Protein AF-A0A0R2VV98-F1 (afdb_monomer)

Radius of gyration: 37.63 Å; Cα contacts (8 Å, |Δi|>4): 48; chains: 1; bounding box: 67×42×109 Å

Secondary structure (D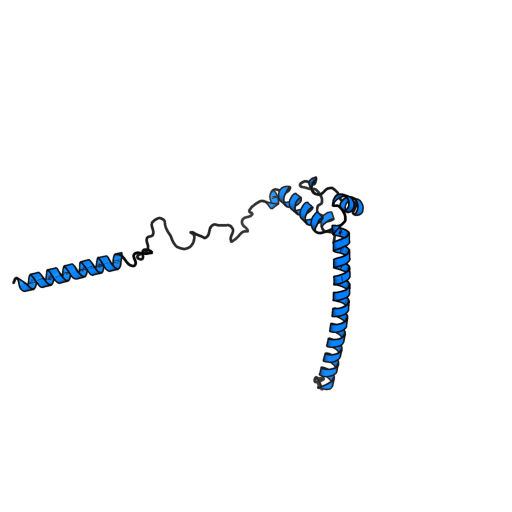SSP, 8-state):
-------HHHHHHHHHHHHHHHHHHHHHHHHHHHHHHHHHHHHHHS-HHHHHHHTTPPPTTS--TTS--GGGGSTTS-HHHHHHHHHHHHHH-GGGGS--S--TT-S-TTSTTT--TT---S-BTTTBSHHHHHHHHHHHHHHHHHHHHHS--

Mean predicted aligned error: 14.61 Å

Foldseek 3Di:
DDDPDCDPVNVVVVVVVVVVVVVVVVVVVVVVVVVVVVVVVVVVVDDPVVLCVVLVHDQLQPDAPPDDLVSCVDPSHDPVSNVSNVVNVCVRDVVNVDPPVPCPPPDDPPPVDDDDPPDDDCQDVPPGNVVVVVVVVVVVVVVVVVVVVVVVD

Solvent-accessible surface area (backbone atoms only — not comparable to full-atom values): 9538 Å² total; per-residue (Å²): 134,84,76,87,69,87,44,75,66,56,52,52,53,52,50,53,55,50,51,54,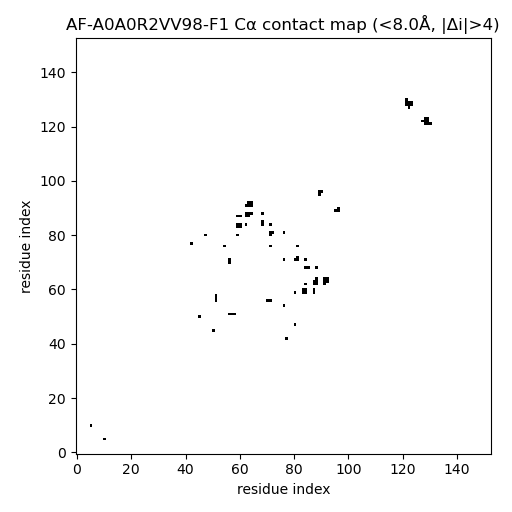50,50,53,50,52,49,53,53,50,50,53,51,51,55,52,49,53,52,50,52,50,60,58,67,74,50,54,73,67,57,51,29,61,77,66,73,47,78,65,47,85,76,59,51,69,87,58,84,66,67,75,46,69,42,89,88,48,56,66,72,60,32,54,48,32,50,55,34,50,60,70,47,31,68,77,77,68,56,86,83,77,80,59,92,77,74,68,82,66,90,62,73,81,80,68,59,94,82,73,75,72,69,61,41,92,99,67,45,53,49,65,60,54,52,52,51,52,53,54,49,52,53,50,53,53,54,54,56,56,67,76,75,112

Sequence (153 aa):
MAQAQDTFWSRRRKAVASEELAAKLAIEAEAQAVEKVAQEKAISEKTDEELLAELELPNPDTLKMGDDFSVFMQKAVPDRLRRRALRTLWRSNPVLANLDGLVDHGEDYTDAAVTFEGMKSAYVVGKGMLKHVEALISQAEEKAAATTQDEVA

Structure (mmCIF, N/CA/C/O backbone):
data_AF-A0A0R2VV98-F1
#
_entry.id   AF-A0A0R2VV98-F1
#
loop_
_atom_site.group_PDB
_atom_site.id
_atom_site.type_symbol
_atom_site.label_atom_id
_atom_site.label_alt_id
_atom_site.label_comp_id
_atom_site.label_asym_id
_atom_site.label_entity_id
_atom_site.label_seq_id
_atom_site.pdbx_PDB_ins_code
_atom_site.Cartn_x
_atom_site.Cartn_y
_atom_site.Cartn_z
_atom_site.occupancy
_atom_site.B_iso_or_equiv
_atom_site.auth_seq_id
_atom_site.auth_comp_id
_atom_site.auth_asym_id
_atom_site.auth_atom_id
_atom_site.pdbx_PDB_model_num
ATOM 1 N N . MET A 1 1 ? -46.835 -5.537 -31.792 1.00 39.16 1 MET A N 1
ATOM 2 C CA . MET A 1 1 ? -45.394 -5.865 -31.764 1.00 39.16 1 MET A CA 1
ATOM 3 C C . MET A 1 1 ? -45.157 -6.778 -30.573 1.00 39.16 1 MET A C 1
ATOM 5 O O . MET A 1 1 ? -45.188 -6.304 -29.446 1.00 39.16 1 MET A O 1
ATOM 9 N N . ALA A 1 2 ? -45.096 -8.092 -30.802 1.00 46.47 2 ALA A N 1
ATOM 10 C CA . ALA A 1 2 ? -44.985 -9.073 -29.725 1.00 46.47 2 ALA A CA 1
ATOM 11 C C . ALA A 1 2 ? -43.564 -9.036 -29.150 1.00 46.47 2 ALA A C 1
ATOM 13 O O . ALA A 1 2 ? -42.592 -9.248 -29.873 1.00 46.47 2 ALA A O 1
ATOM 14 N N . GLN A 1 3 ? -43.461 -8.705 -27.866 1.00 53.09 3 GLN A N 1
ATOM 15 C CA . GLN A 1 3 ? -42.213 -8.691 -27.112 1.00 53.09 3 GLN A CA 1
ATOM 16 C C . GLN A 1 3 ? -41.575 -10.084 -27.183 1.00 53.09 3 GLN A C 1
ATOM 18 O O . GLN A 1 3 ? -42.245 -11.083 -26.922 1.00 53.09 3 GLN A O 1
ATOM 23 N N . ALA A 1 4 ? -40.302 -10.157 -27.574 1.00 56.16 4 ALA A N 1
ATOM 24 C CA . ALA A 1 4 ? -39.552 -11.404 -27.661 1.00 56.16 4 ALA A CA 1
ATOM 25 C C . ALA A 1 4 ? -39.389 -12.006 -26.255 1.00 56.16 4 ALA A C 1
ATOM 27 O O . ALA A 1 4 ? -38.481 -11.644 -25.511 1.00 56.16 4 ALA A O 1
ATOM 28 N N . GLN A 1 5 ? -40.311 -12.884 -25.865 1.00 61.38 5 GLN A N 1
ATOM 29 C CA . GLN A 1 5 ? -40.270 -13.566 -24.577 1.00 61.38 5 GLN A CA 1
ATOM 30 C C . GLN A 1 5 ? -39.096 -14.555 -24.554 1.00 61.38 5 GLN A C 1
ATOM 32 O O . GLN A 1 5 ? -38.916 -15.343 -25.485 1.00 61.38 5 GLN A O 1
ATOM 37 N N . ASP A 1 6 ? -38.299 -14.522 -23.484 1.00 72.50 6 ASP A N 1
ATOM 38 C CA . ASP A 1 6 ? -37.234 -15.489 -23.222 1.00 72.50 6 ASP A CA 1
ATOM 39 C C . ASP A 1 6 ? -37.802 -16.919 -23.241 1.00 72.50 6 ASP A C 1
ATOM 41 O O . ASP A 1 6 ? -38.485 -17.366 -22.316 1.00 72.50 6 ASP A O 1
ATOM 45 N N . THR A 1 7 ? -37.507 -17.671 -24.298 1.00 90.56 7 THR A N 1
ATOM 46 C CA . THR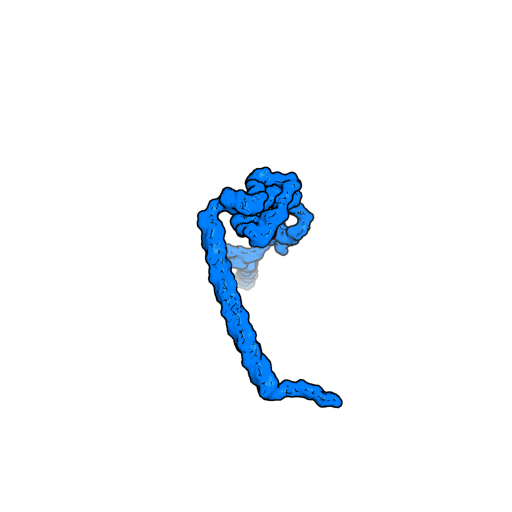 A 1 7 ? -37.862 -19.091 -24.392 1.00 90.56 7 THR A CA 1
ATOM 47 C C . THR A 1 7 ? -36.860 -19.955 -23.619 1.00 90.56 7 THR A C 1
ATOM 49 O O . THR A 1 7 ? -35.723 -19.549 -23.369 1.00 90.56 7 THR A O 1
ATOM 52 N N . PHE A 1 8 ? -37.253 -21.179 -23.251 1.00 87.38 8 PHE A N 1
ATOM 53 C CA . PHE A 1 8 ? -36.366 -22.152 -22.591 1.00 87.38 8 PHE A CA 1
ATOM 54 C C . PHE A 1 8 ? -35.050 -22.364 -23.361 1.00 87.38 8 PHE A C 1
ATOM 56 O O . PHE A 1 8 ? -33.970 -22.346 -22.773 1.00 87.38 8 PHE A O 1
ATOM 63 N N . TRP A 1 9 ? -35.132 -22.474 -24.690 1.00 89.38 9 TRP A N 1
ATOM 64 C CA . TRP A 1 9 ? -33.969 -22.646 -25.562 1.00 89.38 9 TRP A CA 1
ATOM 65 C C . TRP A 1 9 ? -33.092 -21.390 -25.666 1.00 89.38 9 TRP A C 1
ATOM 67 O O . TRP A 1 9 ? -31.870 -21.518 -25.718 1.00 89.38 9 TRP A O 1
ATOM 77 N N . SER A 1 10 ? -33.685 -20.188 -25.630 1.00 90.56 10 SER A N 1
ATOM 78 C CA . SER A 1 10 ? -32.937 -18.924 -25.537 1.00 90.56 10 SER A CA 1
ATOM 79 C C . SER A 1 10 ? -32.124 -18.859 -24.238 1.00 90.56 10 SER A C 1
ATOM 81 O O . SER A 1 10 ? -30.921 -18.599 -24.276 1.00 90.56 10 SER A O 1
ATOM 83 N N . ARG A 1 11 ? -32.739 -19.203 -23.094 1.00 90.50 11 ARG A N 1
ATOM 84 C CA . ARG A 1 11 ? -32.052 -19.261 -21.791 1.00 90.50 11 ARG A CA 1
ATOM 85 C C . ARG A 1 11 ? -30.929 -20.294 -21.768 1.00 90.50 11 ARG A C 1
ATOM 87 O O . ARG A 1 11 ? -29.838 -19.977 -21.310 1.00 90.50 11 ARG A O 1
ATOM 94 N N . ARG A 1 12 ? -31.162 -21.499 -22.302 1.00 90.69 12 ARG A N 1
ATOM 95 C CA . ARG A 1 12 ? -30.135 -22.552 -22.349 1.00 90.69 12 ARG A CA 1
ATOM 96 C C . ARG A 1 12 ? -28.946 -22.155 -23.225 1.00 90.69 12 ARG A C 1
ATOM 98 O O . ARG A 1 12 ? -27.812 -22.364 -22.817 1.00 90.69 12 ARG A O 1
ATOM 105 N N . ARG A 1 13 ? -29.181 -21.543 -24.392 1.00 92.81 13 ARG A N 1
ATOM 106 C CA . ARG A 1 13 ? -28.095 -21.058 -25.262 1.00 92.81 13 ARG A CA 1
ATOM 107 C C . ARG A 1 13 ? -27.298 -19.927 -24.602 1.00 92.81 13 ARG A C 1
ATOM 109 O O . ARG A 1 13 ? -26.076 -19.939 -24.683 1.00 92.81 13 ARG A O 1
ATOM 116 N N . LYS A 1 14 ? -27.975 -18.994 -23.917 1.00 92.88 14 LYS A N 1
ATOM 117 C CA . LYS A 1 14 ? -27.321 -17.949 -23.109 1.00 92.88 14 LYS A CA 1
ATOM 118 C C . LYS A 1 14 ? -26.474 -18.551 -21.979 1.00 92.88 14 LYS A C 1
ATOM 120 O O . LYS A 1 14 ? -25.348 -18.110 -21.793 1.00 92.88 14 LYS A O 1
ATOM 125 N N . ALA A 1 15 ? -26.983 -19.569 -21.280 1.00 91.75 15 ALA A N 1
ATOM 126 C CA . ALA A 1 15 ? -26.258 -20.253 -20.208 1.00 91.75 15 ALA A CA 1
ATOM 127 C C . ALA A 1 15 ? -24.979 -20.940 -20.721 1.00 91.75 15 ALA A C 1
ATOM 129 O O . ALA A 1 15 ? -23.904 -20.686 -20.190 1.00 91.75 15 ALA A O 1
ATOM 130 N N . VAL A 1 16 ? -25.063 -21.702 -21.817 1.00 93.88 16 VAL A N 1
ATOM 131 C CA . VAL A 1 16 ? -23.881 -22.340 -22.431 1.00 93.88 16 VAL A CA 1
ATOM 132 C C . VAL A 1 16 ? -22.853 -21.296 -22.882 1.00 93.88 16 VAL A C 1
ATOM 134 O O . VAL A 1 16 ? -21.675 -21.425 -22.575 1.00 93.88 16 VAL A O 1
ATOM 137 N N . ALA A 1 17 ? -23.290 -20.209 -23.529 1.00 94.31 17 ALA A N 1
ATOM 138 C CA . ALA A 1 17 ? -22.383 -19.126 -23.916 1.00 94.31 17 ALA A CA 1
ATOM 139 C C . ALA A 1 17 ? -21.711 -18.463 -22.698 1.00 94.31 17 ALA A C 1
ATOM 141 O O . ALA A 1 17 ? -20.535 -18.112 -22.762 1.00 94.31 17 ALA A O 1
ATOM 142 N N . SER A 1 18 ? -22.428 -18.308 -21.579 1.00 92.94 18 SER A N 1
ATOM 143 C CA . SER A 1 18 ? -21.844 -17.775 -20.343 1.00 92.94 18 SER A 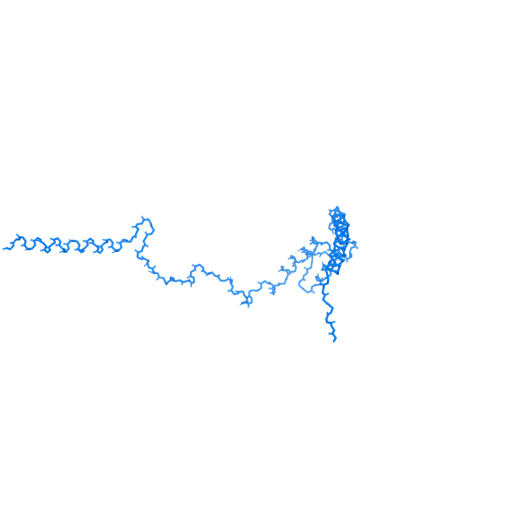CA 1
ATOM 144 C C . SER A 1 18 ? -20.829 -18.725 -19.704 1.00 92.94 18 SER A C 1
ATOM 146 O O . SER A 1 18 ? -19.803 -18.256 -19.222 1.00 92.94 18 SER A O 1
ATOM 148 N N . GLU A 1 19 ? -21.066 -20.039 -19.752 1.00 91.94 19 GLU A N 1
ATOM 149 C CA . GLU A 1 19 ? -20.126 -21.055 -19.263 1.00 91.94 19 GLU A CA 1
ATOM 150 C C . GLU A 1 19 ? -18.848 -21.085 -20.111 1.00 91.94 19 GLU A C 1
ATOM 152 O O . GLU A 1 19 ? -17.747 -21.098 -19.566 1.00 91.94 19 GLU A O 1
ATOM 157 N N . GLU A 1 20 ? -18.968 -21.013 -21.439 1.00 94.00 20 GLU A N 1
ATOM 158 C CA . GLU A 1 20 ? -17.813 -20.948 -22.343 1.00 94.00 20 GLU A CA 1
ATOM 159 C C . GLU A 1 20 ? -16.983 -19.672 -22.146 1.00 94.00 20 GLU A C 1
ATOM 161 O O . GLU A 1 20 ? -15.753 -19.719 -22.182 1.00 94.00 20 GLU A O 1
ATOM 166 N N . LEU A 1 21 ? -17.635 -18.523 -21.929 1.00 94.50 21 LEU A N 1
ATOM 167 C CA . LEU A 1 21 ? -16.945 -17.273 -21.605 1.00 94.50 21 LEU A CA 1
ATOM 168 C C . LEU A 1 21 ? -16.259 -17.353 -20.239 1.00 94.50 21 LEU A C 1
ATOM 170 O O . LEU A 1 21 ? -15.104 -16.954 -20.125 1.00 94.50 21 LEU A O 1
ATOM 174 N N . ALA A 1 22 ? -16.928 -17.906 -19.225 1.00 93.62 22 ALA A N 1
ATOM 175 C CA . ALA A 1 22 ? -16.340 -18.104 -17.904 1.0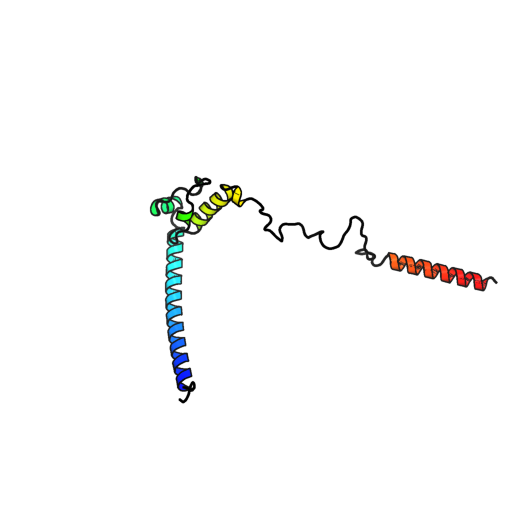0 93.62 22 ALA A CA 1
ATOM 176 C C . ALA A 1 22 ? -15.120 -19.037 -17.960 1.00 93.62 22 ALA A C 1
ATOM 178 O O . ALA A 1 22 ? -14.098 -18.732 -17.350 1.00 93.62 22 ALA A O 1
ATOM 179 N N . ALA A 1 23 ? -15.186 -20.120 -18.741 1.00 94.38 23 ALA A N 1
ATOM 180 C CA . ALA A 1 23 ? -14.063 -21.032 -18.944 1.00 94.38 23 ALA A CA 1
ATOM 181 C C . ALA A 1 23 ? -12.870 -20.338 -19.624 1.00 94.38 23 ALA A C 1
ATOM 183 O O . ALA A 1 23 ? -11.734 -20.508 -19.191 1.00 94.38 23 ALA A O 1
ATOM 184 N N . LYS A 1 24 ? -13.114 -19.508 -20.649 1.00 94.31 24 LYS A N 1
ATOM 185 C CA . LYS A 1 24 ? -12.054 -18.722 -21.307 1.00 94.31 24 LYS A CA 1
ATOM 186 C C . LYS A 1 24 ? -11.410 -17.717 -20.355 1.00 94.31 24 LYS A C 1
ATOM 188 O O . LYS A 1 24 ? -10.189 -17.676 -20.260 1.00 94.31 24 LYS A O 1
ATOM 193 N N . LEU A 1 25 ? -12.223 -16.965 -19.612 1.00 95.12 25 LEU A N 1
ATOM 194 C CA . LEU A 1 25 ? -11.733 -15.996 -18.630 1.00 95.12 25 LEU A CA 1
ATOM 195 C C . LEU A 1 25 ? -10.943 -16.669 -17.503 1.00 95.12 25 LEU A C 1
ATOM 197 O O . LEU A 1 25 ? -9.954 -16.107 -17.046 1.00 95.12 25 LEU A O 1
ATOM 201 N N . ALA A 1 26 ? -11.345 -17.868 -17.071 1.00 94.12 26 ALA A N 1
ATOM 202 C CA . ALA A 1 26 ? -10.603 -18.637 -16.076 1.00 94.12 26 ALA A CA 1
ATOM 203 C C . ALA A 1 26 ? -9.211 -19.033 -16.593 1.00 94.12 26 ALA A C 1
ATOM 205 O O . ALA A 1 26 ? -8.223 -18.795 -15.906 1.00 94.12 26 ALA A O 1
ATOM 206 N N . ILE A 1 27 ? -9.117 -19.538 -17.828 1.00 94.56 27 ILE A N 1
ATOM 207 C CA . ILE A 1 27 ? -7.833 -19.890 -18.458 1.00 94.56 27 ILE A CA 1
ATOM 208 C C . ILE A 1 27 ? -6.940 -18.650 -18.618 1.00 94.56 27 ILE A C 1
ATOM 210 O O . ILE A 1 27 ? -5.749 -18.696 -18.315 1.00 94.56 27 ILE A O 1
ATOM 214 N N . GLU A 1 28 ? -7.503 -17.525 -19.064 1.00 93.56 28 GLU A N 1
ATOM 215 C CA . GLU A 1 28 ? -6.768 -16.261 -19.183 1.00 93.56 28 GLU A CA 1
ATOM 216 C C . GLU A 1 28 ? -6.285 -15.749 -17.819 1.00 93.56 28 GLU A C 1
ATOM 218 O O . GLU A 1 28 ? -5.145 -15.299 -17.697 1.00 93.56 28 GLU A O 1
ATOM 223 N N . ALA A 1 29 ? -7.116 -15.846 -16.779 1.00 93.31 29 ALA A N 1
ATOM 224 C CA . ALA A 1 29 ? -6.753 -15.447 -15.424 1.00 93.31 29 ALA A CA 1
ATOM 225 C C . ALA A 1 29 ? -5.644 -16.334 -14.838 1.00 93.31 29 ALA A C 1
ATOM 227 O O . ALA A 1 29 ? -4.721 -15.814 -14.210 1.00 93.31 29 ALA A O 1
ATOM 228 N N . GLU A 1 30 ? -5.696 -17.647 -15.071 1.00 92.75 30 GLU A N 1
ATOM 229 C CA . GLU A 1 30 ? -4.643 -18.585 -14.673 1.00 92.75 30 GLU A CA 1
ATOM 230 C C . GLU A 1 30 ? -3.323 -18.277 -15.389 1.00 92.75 30 GLU A C 1
ATOM 232 O O . GLU A 1 30 ? -2.283 -18.174 -14.737 1.00 92.75 30 GLU A O 1
ATOM 237 N N . ALA A 1 31 ? -3.359 -18.041 -16.704 1.00 92.06 31 ALA A N 1
ATOM 238 C CA . ALA A 1 31 ? -2.175 -17.657 -17.471 1.00 92.06 31 ALA A CA 1
ATOM 239 C C . ALA A 1 31 ? -1.560 -16.345 -16.950 1.00 92.06 31 ALA A C 1
ATOM 241 O O . ALA A 1 31 ? -0.354 -16.278 -16.703 1.00 92.06 31 ALA A O 1
ATOM 242 N N . GLN A 1 32 ? -2.391 -15.329 -16.691 1.00 90.62 32 GLN A N 1
ATOM 243 C CA . GLN A 1 32 ? -1.943 -14.063 -16.104 1.00 90.62 32 GLN A CA 1
ATOM 244 C C . GLN A 1 32 ? -1.381 -14.239 -14.688 1.00 90.62 32 GLN A C 1
ATOM 246 O O . GLN A 1 32 ? -0.435 -13.548 -14.318 1.00 90.62 32 GLN A O 1
ATOM 251 N N . ALA A 1 33 ? -1.948 -15.132 -13.874 1.00 90.69 33 ALA A N 1
ATOM 252 C CA . ALA A 1 33 ? -1.447 -15.399 -12.529 1.00 90.69 33 ALA A CA 1
ATOM 253 C C . ALA A 1 33 ? -0.055 -16.047 -12.568 1.00 90.69 33 ALA A C 1
ATOM 255 O O . ALA A 1 33 ? 0.836 -15.621 -11.835 1.00 90.69 33 ALA A O 1
ATOM 256 N N . VAL A 1 34 ? 0.157 -17.025 -13.455 1.00 92.19 34 VAL A N 1
ATOM 257 C CA . VAL A 1 34 ? 1.468 -17.664 -13.649 1.00 92.19 34 VAL A CA 1
ATOM 258 C C . VAL A 1 34 ? 2.508 -16.647 -14.120 1.00 92.19 34 VAL A C 1
ATOM 260 O O . VAL A 1 34 ? 3.617 -16.612 -13.584 1.00 92.19 34 VAL A O 1
ATOM 263 N N . GLU A 1 35 ? 2.145 -15.785 -15.072 1.00 87.94 35 GLU A N 1
ATOM 264 C CA . GLU A 1 35 ? 3.033 -14.733 -15.568 1.00 87.94 35 GLU A CA 1
ATOM 265 C C . GLU A 1 35 ? 3.405 -13.731 -14.466 1.00 87.94 35 GLU A C 1
ATOM 267 O O . GLU A 1 35 ? 4.585 -13.429 -14.284 1.00 87.94 35 GLU A O 1
ATOM 272 N N . LYS A 1 36 ? 2.431 -13.282 -13.664 1.00 85.25 36 LYS A N 1
ATOM 273 C CA . LYS A 1 36 ? 2.677 -12.386 -12.522 1.00 85.25 36 LYS A CA 1
ATOM 274 C C . LYS A 1 36 ? 3.626 -13.004 -11.502 1.00 85.25 36 LYS A C 1
ATOM 276 O O . LYS A 1 36 ? 4.575 -12.347 -11.092 1.00 85.25 36 LYS A O 1
ATOM 281 N N . VAL A 1 37 ? 3.430 -14.274 -11.145 1.00 86.75 37 VAL A N 1
ATOM 282 C CA . VAL A 1 37 ? 4.321 -14.977 -10.206 1.00 86.75 37 VAL A CA 1
ATOM 283 C C . VAL A 1 37 ? 5.744 -15.083 -10.763 1.00 86.75 37 VAL A C 1
ATOM 285 O O . VAL A 1 37 ? 6.710 -14.933 -10.016 1.00 86.75 37 VAL A O 1
ATOM 288 N N . ALA A 1 38 ? 5.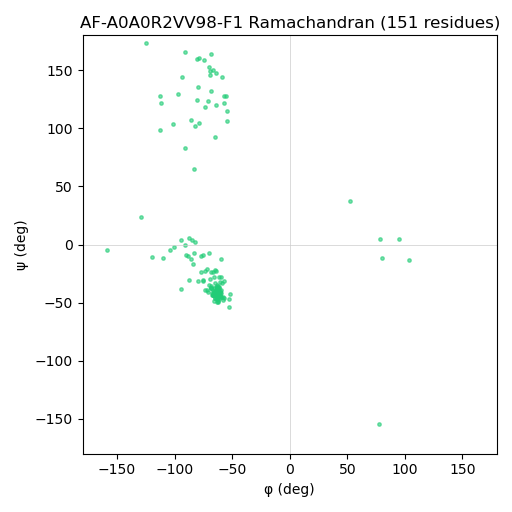904 -15.330 -12.066 1.00 85.69 38 ALA A N 1
ATOM 289 C CA . ALA A 1 38 ? 7.222 -15.364 -12.698 1.00 85.69 38 ALA A CA 1
ATOM 290 C C . ALA A 1 38 ? 7.900 -13.981 -12.689 1.00 85.69 38 ALA A C 1
ATOM 292 O O . ALA A 1 38 ? 9.079 -13.879 -12.347 1.00 85.69 38 ALA A O 1
ATOM 293 N N . GLN A 1 39 ? 7.148 -12.921 -12.998 1.00 83.06 39 GLN A N 1
ATOM 294 C CA . GLN A 1 39 ? 7.634 -11.540 -12.944 1.00 83.06 39 GLN A CA 1
ATOM 295 C C . GLN A 1 39 ? 8.031 -11.134 -11.518 1.00 83.06 39 GLN A C 1
ATOM 297 O O . GLN A 1 39 ? 9.114 -10.590 -11.317 1.00 83.06 39 GLN A O 1
ATOM 302 N N . GLU A 1 40 ? 7.210 -11.447 -10.514 1.00 83.00 40 GLU A N 1
ATOM 303 C CA . GLU A 1 40 ? 7.506 -11.166 -9.104 1.00 83.00 40 GLU A CA 1
ATOM 304 C C . GLU A 1 40 ? 8.779 -11.872 -8.628 1.00 83.00 40 GLU A C 1
ATOM 306 O O . GLU A 1 40 ? 9.593 -11.261 -7.935 1.00 83.00 40 GLU A O 1
ATOM 311 N N . LYS A 1 41 ? 8.996 -13.129 -9.039 1.00 84.06 41 LYS A N 1
ATOM 312 C CA . LYS A 1 41 ? 10.237 -13.862 -8.743 1.00 84.06 41 LYS A CA 1
ATOM 313 C C . LYS A 1 41 ? 11.456 -13.197 -9.376 1.00 84.06 41 LYS A C 1
ATOM 315 O O . LYS A 1 41 ? 12.414 -12.914 -8.664 1.00 84.06 41 LYS A O 1
ATOM 320 N N . ALA A 1 42 ? 11.393 -12.873 -10.668 1.00 82.94 42 ALA A N 1
ATOM 321 C CA . ALA A 1 42 ? 12.488 -12.196 -11.364 1.00 82.94 42 ALA A CA 1
ATOM 322 C C . ALA A 1 42 ? 12.815 -10.829 -10.736 1.00 82.94 42 ALA A C 1
ATOM 324 O O . ALA A 1 42 ? 13.978 -10.460 -10.590 1.00 82.94 42 ALA A O 1
ATOM 325 N N . ILE A 1 43 ? 11.789 -10.084 -10.314 1.00 84.44 43 ILE A N 1
ATOM 326 C CA . ILE A 1 43 ? 11.957 -8.810 -9.608 1.00 84.44 43 ILE A CA 1
ATOM 327 C C . ILE A 1 43 ? 12.554 -9.026 -8.216 1.00 84.44 43 ILE A C 1
ATOM 329 O O . ILE A 1 43 ? 13.348 -8.196 -7.786 1.00 84.44 43 ILE A O 1
ATOM 333 N N . SER A 1 44 ? 12.180 -10.092 -7.504 1.00 81.88 44 SER A N 1
ATOM 334 C CA . SER A 1 44 ? 12.690 -10.399 -6.162 1.00 81.88 44 SER A CA 1
ATOM 335 C C . SER A 1 44 ? 14.162 -10.808 -6.152 1.00 81.88 44 SER A C 1
ATOM 337 O O . SER A 1 44 ? 14.827 -10.590 -5.142 1.00 81.88 44 SER A O 1
ATOM 339 N N . GLU A 1 45 ? 14.658 -11.422 -7.225 1.00 87.69 45 GLU A N 1
ATOM 340 C CA . GLU A 1 45 ? 16.060 -11.845 -7.340 1.00 87.69 45 GLU A CA 1
ATOM 341 C C . GLU A 1 45 ? 17.004 -10.666 -7.600 1.00 87.69 45 GLU A C 1
ATOM 343 O O . GLU A 1 45 ? 18.141 -10.675 -7.131 1.00 87.69 45 GLU A O 1
ATOM 348 N N . LYS A 1 46 ? 16.525 -9.631 -8.300 1.00 88.69 46 LYS A N 1
ATOM 349 C CA . LYS A 1 46 ? 17.295 -8.409 -8.553 1.00 88.69 46 LYS A CA 1
ATOM 350 C C . LYS A 1 46 ? 17.502 -7.607 -7.271 1.00 88.69 46 LYS A C 1
ATOM 352 O O . LYS A 1 46 ? 16.651 -7.575 -6.375 1.00 88.69 46 LYS A O 1
ATOM 357 N N . THR A 1 47 ? 18.611 -6.890 -7.189 1.00 91.19 47 THR A N 1
ATOM 358 C CA . THR A 1 47 ? 18.839 -5.917 -6.116 1.00 91.19 47 THR A CA 1
ATOM 359 C C . THR A 1 47 ? 18.088 -4.610 -6.386 1.00 91.19 47 THR A C 1
ATOM 361 O O . THR A 1 47 ? 17.684 -4.317 -7.513 1.00 91.19 47 THR A O 1
ATOM 364 N N . ASP A 1 48 ? 17.872 -3.807 -5.342 1.00 87.81 48 ASP A N 1
ATOM 365 C CA . ASP A 1 48 ? 17.225 -2.496 -5.490 1.00 87.81 48 ASP A CA 1
ATOM 366 C C . ASP A 1 48 ? 18.042 -1.562 -6.403 1.00 87.81 48 ASP A C 1
ATOM 368 O O . ASP A 1 48 ? 17.462 -0.805 -7.173 1.00 87.81 48 ASP A O 1
ATOM 372 N N . GLU A 1 49 ? 19.374 -1.622 -6.335 1.00 90.00 49 GLU A N 1
ATOM 373 C CA . GLU A 1 49 ? 20.278 -0.766 -7.118 1.00 90.00 49 GLU A CA 1
ATOM 374 C C . GLU A 1 49 ? 20.220 -1.086 -8.615 1.00 90.00 49 GLU A C 1
ATOM 376 O O . GLU A 1 49 ? 20.138 -0.176 -9.439 1.00 90.00 49 GLU A O 1
ATOM 381 N N . GLU A 1 50 ? 20.183 -2.372 -8.967 1.00 89.75 50 GLU A N 1
ATOM 382 C CA . GLU A 1 50 ? 20.028 -2.824 -10.354 1.00 89.75 50 GLU A CA 1
ATOM 383 C C . GLU A 1 50 ? 18.687 -2.383 -10.941 1.00 89.75 50 GLU A C 1
ATOM 385 O O . GLU A 1 50 ? 18.641 -1.897 -12.067 1.00 89.75 50 GLU A O 1
ATOM 390 N N . LEU A 1 51 ? 17.601 -2.496 -10.169 1.00 90.06 51 LEU A N 1
ATOM 391 C CA . LEU A 1 51 ? 16.275 -2.052 -10.603 1.00 90.06 51 LEU A CA 1
ATOM 392 C C . LEU A 1 51 ? 16.194 -0.536 -10.781 1.00 90.06 51 LEU A C 1
ATOM 394 O O . LEU A 1 51 ? 15.514 -0.064 -11.689 1.00 90.06 51 LEU A O 1
ATOM 398 N N . LEU A 1 52 ? 16.862 0.231 -9.918 1.00 91.56 52 LEU A N 1
ATOM 399 C CA . LEU A 1 52 ? 16.934 1.682 -10.064 1.00 91.56 52 LEU A CA 1
ATOM 400 C C . LEU A 1 52 ? 17.718 2.068 -11.324 1.00 91.56 52 LEU A C 1
ATOM 402 O O . LEU A 1 52 ? 17.278 2.956 -12.046 1.00 91.56 52 LEU A O 1
ATOM 406 N N . ALA A 1 53 ? 18.822 1.378 -11.622 1.00 91.94 53 ALA A N 1
ATOM 407 C CA . ALA A 1 53 ? 19.599 1.614 -12.836 1.00 91.94 53 ALA A CA 1
ATOM 408 C C . ALA A 1 53 ? 18.841 1.205 -14.114 1.00 91.94 53 ALA A C 1
ATOM 410 O O . ALA A 1 53 ? 18.832 1.962 -15.079 1.00 91.94 53 ALA A O 1
ATOM 411 N N . GLU A 1 54 ? 18.174 0.046 -14.115 1.00 90.31 54 GLU A N 1
ATOM 412 C CA . GLU A 1 54 ? 17.386 -0.462 -15.252 1.00 90.31 54 GLU A CA 1
ATOM 413 C C . GLU A 1 54 ? 16.203 0.451 -15.601 1.00 90.31 54 GLU A C 1
ATOM 415 O O . GLU A 1 54 ? 15.853 0.593 -16.770 1.00 90.31 54 GLU A O 1
ATOM 420 N N . LEU A 1 55 ? 15.598 1.076 -14.589 1.00 90.00 55 LEU A N 1
ATOM 421 C CA . LEU A 1 55 ? 14.467 1.991 -14.746 1.00 90.00 55 LEU A CA 1
ATOM 422 C C . LEU A 1 55 ? 14.891 3.469 -14.828 1.00 90.00 55 LEU A C 1
ATOM 424 O O . LEU A 1 55 ? 14.019 4.335 -14.866 1.00 90.00 55 LEU A O 1
ATOM 428 N N . GLU A 1 56 ? 16.198 3.756 -14.826 1.00 92.50 56 GLU A N 1
ATOM 429 C CA . GLU A 1 56 ? 16.775 5.111 -14.836 1.00 92.50 56 GLU A CA 1
ATOM 430 C C . GLU A 1 56 ? 16.207 6.024 -13.726 1.00 92.50 56 GLU A C 1
ATOM 432 O O . GLU A 1 56 ? 15.983 7.223 -13.907 1.00 92.50 56 GLU A O 1
ATOM 437 N N . LEU A 1 57 ? 15.956 5.446 -12.547 1.00 92.69 57 LEU A N 1
ATOM 438 C CA . LEU A 1 57 ? 15.345 6.131 -11.412 1.00 92.69 57 LEU A CA 1
ATOM 439 C C . LEU A 1 57 ? 16.394 6.707 -10.448 1.00 92.69 57 LEU A C 1
ATOM 441 O O . LEU A 1 57 ? 17.411 6.064 -10.171 1.00 92.69 57 LEU A O 1
ATOM 445 N N . PRO A 1 58 ? 16.129 7.883 -9.848 1.00 92.62 58 PRO A N 1
ATOM 446 C CA . PRO A 1 58 ? 16.960 8.412 -8.774 1.00 92.62 58 PRO A CA 1
ATOM 447 C C . PRO A 1 58 ? 16.841 7.559 -7.502 1.00 92.62 58 PRO A C 1
ATOM 449 O O . PRO A 1 58 ? 15.904 6.780 -7.326 1.00 92.62 58 PRO A O 1
ATOM 452 N N . ASN A 1 59 ? 17.773 7.724 -6.561 1.00 93.25 59 ASN A N 1
ATOM 453 C CA . ASN A 1 59 ? 17.693 7.022 -5.281 1.00 93.25 59 ASN A CA 1
ATOM 454 C C . ASN A 1 59 ? 16.542 7.597 -4.417 1.00 93.25 59 ASN A C 1
ATOM 456 O O . ASN A 1 59 ? 16.554 8.795 -4.116 1.00 93.25 59 ASN A O 1
ATOM 460 N N . PRO A 1 60 ? 15.571 6.772 -3.966 1.00 93.31 60 PRO A N 1
ATOM 461 C CA . PRO A 1 60 ? 14.406 7.240 -3.212 1.00 93.31 60 PRO A CA 1
ATOM 462 C C . PRO A 1 60 ? 14.735 7.832 -1.834 1.00 93.31 60 PRO A C 1
ATOM 464 O O . PRO A 1 60 ? 13.934 8.597 -1.300 1.00 93.31 60 PRO A O 1
ATOM 467 N N . ASP A 1 61 ? 15.883 7.495 -1.238 1.00 90.31 61 ASP A N 1
ATOM 468 C CA . ASP A 1 61 ? 16.251 7.976 0.103 1.00 90.31 61 ASP A CA 1
ATOM 469 C C . ASP A 1 61 ? 16.898 9.370 0.077 1.00 90.31 61 ASP A C 1
ATOM 471 O O . ASP A 1 61 ? 16.975 10.039 1.105 1.00 90.31 61 ASP A O 1
ATOM 475 N N . THR A 1 62 ? 17.366 9.820 -1.090 1.00 92.69 62 THR A N 1
ATOM 476 C CA . THR A 1 62 ? 17.998 11.140 -1.251 1.00 92.69 62 THR A CA 1
ATOM 477 C C . THR A 1 62 ? 17.012 12.249 -1.610 1.00 92.69 62 THR A C 1
ATOM 479 O O . THR A 1 62 ? 17.393 13.421 -1.595 1.00 92.69 62 THR A O 1
ATOM 482 N N . LEU A 1 63 ? 15.766 11.884 -1.923 1.00 92.69 63 LEU A N 1
ATOM 483 C CA . LEU A 1 63 ? 14.723 12.816 -2.343 1.00 92.69 63 LEU A CA 1
ATOM 484 C C . LEU A 1 63 ? 14.273 13.720 -1.192 1.00 92.69 63 LEU A C 1
ATOM 486 O O . LEU A 1 63 ? 14.220 13.315 -0.026 1.00 92.69 63 LEU A O 1
ATOM 490 N N . LYS A 1 64 ? 13.920 14.956 -1.536 1.00 91.56 64 LYS A N 1
ATOM 491 C CA . LYS A 1 64 ? 13.488 16.008 -0.615 1.00 91.56 64 LYS A CA 1
ATOM 492 C C . LYS A 1 64 ? 12.128 16.567 -1.014 1.00 91.56 64 LYS A C 1
ATOM 494 O O . LYS A 1 64 ? 11.561 16.259 -2.060 1.00 91.56 64 LYS A O 1
ATOM 499 N N . MET A 1 65 ? 11.605 17.430 -0.148 1.00 89.38 65 MET A N 1
ATOM 500 C CA . MET A 1 65 ? 10.403 18.199 -0.435 1.00 89.38 65 MET A CA 1
ATOM 501 C C . MET A 1 65 ? 10.594 19.022 -1.718 1.00 89.38 65 MET A C 1
ATOM 503 O O . MET A 1 65 ? 11.499 19.851 -1.784 1.00 89.38 65 MET A O 1
ATOM 507 N N . GLY A 1 66 ? 9.726 18.803 -2.707 1.00 87.31 66 GLY A N 1
ATOM 508 C CA . GLY A 1 66 ? 9.766 19.479 -4.009 1.00 87.31 66 GLY A CA 1
ATOM 509 C C . GLY A 1 66 ? 10.315 18.627 -5.156 1.00 87.31 66 GLY A C 1
ATOM 510 O O . GLY A 1 66 ? 10.102 18.995 -6.309 1.00 87.31 66 GLY A O 1
ATOM 511 N N . ASP A 1 67 ? 10.949 17.488 -4.864 1.00 92.31 67 ASP A N 1
ATOM 512 C CA . ASP A 1 67 ? 11.365 16.535 -5.895 1.00 92.31 67 ASP A CA 1
ATOM 513 C C . ASP A 1 67 ? 10.164 15.749 -6.452 1.00 92.31 67 ASP A C 1
ATOM 515 O O . ASP A 1 67 ? 9.114 15.631 -5.810 1.00 92.31 67 ASP A O 1
ATOM 519 N N . ASP A 1 68 ? 10.316 15.185 -7.652 1.00 92.38 68 ASP A N 1
ATOM 520 C CA . ASP A 1 68 ? 9.247 14.440 -8.318 1.00 92.38 68 ASP A CA 1
ATOM 521 C C . ASP A 1 68 ? 9.201 12.963 -7.883 1.00 92.38 68 ASP A C 1
ATOM 523 O O . ASP A 1 68 ? 10.021 12.135 -8.282 1.00 92.38 68 ASP A O 1
ATOM 527 N N . PHE A 1 69 ? 8.193 12.614 -7.080 1.00 93.12 69 PHE A N 1
ATOM 528 C CA . PHE A 1 69 ? 7.920 11.237 -6.647 1.00 93.12 69 PHE A CA 1
ATOM 529 C C . PHE A 1 69 ? 7.008 10.465 -7.614 1.00 93.12 69 PHE A C 1
ATOM 531 O O . PHE A 1 69 ? 6.844 9.250 -7.463 1.00 93.12 69 PHE A O 1
ATOM 538 N N . SER A 1 70 ? 6.402 11.136 -8.602 1.00 92.44 70 SER A N 1
ATOM 539 C CA . SER A 1 70 ? 5.435 10.518 -9.518 1.00 92.44 70 SER A CA 1
ATOM 540 C C . SER A 1 70 ? 6.074 9.454 -10.413 1.00 92.44 70 SER A C 1
ATOM 542 O O . SER A 1 70 ? 5.426 8.461 -10.751 1.00 92.44 70 SER A O 1
ATOM 544 N N . VAL A 1 71 ? 7.372 9.588 -10.701 1.00 93.50 71 VAL A N 1
ATOM 545 C CA . VAL A 1 71 ? 8.148 8.630 -11.501 1.00 93.50 71 VAL A CA 1
ATOM 546 C C . VAL A 1 71 ? 8.140 7.226 -10.871 1.00 93.50 71 VAL A C 1
ATOM 548 O O . VAL A 1 71 ? 8.032 6.228 -11.581 1.00 93.50 71 VAL A O 1
ATOM 551 N N . PHE A 1 72 ? 8.108 7.122 -9.535 1.00 94.25 72 PHE A N 1
ATOM 552 C CA . PHE A 1 72 ? 8.025 5.838 -8.817 1.00 94.25 72 PHE A CA 1
ATOM 553 C C . PHE A 1 72 ? 6.619 5.206 -8.819 1.00 94.25 72 PHE A C 1
ATOM 555 O O . PHE A 1 72 ? 6.452 4.059 -8.394 1.00 94.25 72 PHE A O 1
ATOM 562 N N . MET A 1 73 ? 5.592 5.931 -9.276 1.00 93.88 73 MET A N 1
ATOM 563 C CA . MET A 1 73 ? 4.198 5.460 -9.311 1.00 93.88 73 MET A CA 1
ATOM 564 C C . MET A 1 73 ? 3.833 4.760 -10.623 1.00 93.88 73 MET A C 1
ATOM 566 O O . MET A 1 73 ? 2.707 4.284 -10.780 1.00 93.88 73 MET A O 1
ATOM 570 N N . GLN A 1 74 ? 4.769 4.666 -11.569 1.00 92.75 74 GLN A N 1
ATOM 571 C CA . GLN A 1 74 ? 4.545 3.945 -12.814 1.00 92.75 74 GLN A CA 1
ATOM 572 C C . GLN A 1 74 ? 4.329 2.445 -12.554 1.00 92.75 74 GLN A C 1
ATOM 574 O O . GLN A 1 74 ? 4.919 1.852 -11.648 1.00 92.75 74 GLN A O 1
ATOM 579 N N . LYS A 1 75 ? 3.496 1.806 -13.386 1.00 88.19 75 LYS A N 1
ATOM 580 C CA . LYS A 1 75 ? 3.165 0.373 -13.261 1.00 88.19 75 LYS A CA 1
ATOM 581 C C . LYS A 1 75 ? 4.387 -0.544 -13.373 1.00 88.19 75 LYS A C 1
ATOM 583 O O . LYS A 1 75 ? 4.367 -1.624 -12.799 1.00 88.19 75 LYS A O 1
ATOM 588 N N . ALA A 1 76 ? 5.422 -0.108 -14.093 1.00 88.06 76 ALA A N 1
ATOM 589 C CA . ALA A 1 76 ? 6.670 -0.847 -14.260 1.00 88.06 76 ALA A CA 1
ATOM 590 C C . ALA A 1 76 ? 7.532 -0.875 -12.984 1.00 88.06 76 ALA A C 1
ATOM 592 O O . ALA A 1 76 ? 8.370 -1.758 -12.835 1.00 88.06 76 ALA A O 1
ATOM 593 N N . VAL A 1 77 ? 7.328 0.071 -12.059 1.00 90.69 77 VAL A N 1
ATOM 594 C CA . VAL A 1 77 ? 8.138 0.189 -10.842 1.00 90.69 77 VAL A CA 1
ATOM 595 C C . VAL A 1 77 ? 7.655 -0.816 -9.796 1.00 90.69 77 VAL A C 1
ATOM 597 O O . VAL A 1 77 ? 6.481 -0.764 -9.408 1.00 90.69 77 VAL A O 1
ATOM 600 N N . PRO A 1 78 ? 8.541 -1.685 -9.275 1.00 92.31 78 PRO A N 1
ATOM 601 C CA . PRO A 1 78 ? 8.199 -2.620 -8.213 1.00 92.31 78 PRO A CA 1
ATOM 602 C C . PRO A 1 78 ? 7.691 -1.939 -6.941 1.00 92.31 78 PRO A C 1
ATOM 604 O O . PRO A 1 78 ? 8.218 -0.915 -6.494 1.00 92.31 78 PRO A O 1
ATOM 607 N N . ASP A 1 79 ? 6.727 -2.578 -6.280 1.00 91.25 79 ASP A N 1
ATOM 608 C CA . ASP A 1 79 ? 6.081 -2.036 -5.081 1.00 91.25 79 ASP A CA 1
ATOM 609 C C . ASP A 1 79 ? 7.061 -1.719 -3.940 1.00 91.25 79 ASP A C 1
ATOM 611 O O . ASP A 1 79 ? 6.828 -0.786 -3.172 1.00 91.25 79 ASP A O 1
ATOM 615 N N . ARG A 1 80 ? 8.169 -2.462 -3.812 1.00 91.62 80 ARG A N 1
ATOM 616 C CA . ARG A 1 80 ? 9.185 -2.192 -2.779 1.00 91.62 80 ARG A CA 1
ATOM 617 C C . ARG A 1 80 ? 9.832 -0.811 -2.934 1.00 91.62 80 ARG A C 1
ATOM 619 O O . ARG A 1 80 ? 9.947 -0.093 -1.942 1.00 91.62 80 ARG A O 1
ATOM 626 N N . LEU A 1 81 ? 10.166 -0.410 -4.165 1.00 93.38 81 LEU A N 1
ATOM 627 C CA . LEU A 1 81 ? 10.738 0.905 -4.467 1.00 93.38 81 LEU A CA 1
ATOM 628 C C . LEU A 1 81 ? 9.680 1.996 -4.304 1.00 93.38 81 LEU A C 1
ATOM 630 O O . LEU A 1 81 ? 9.948 3.026 -3.686 1.00 93.38 81 LEU A O 1
ATOM 634 N N . ARG A 1 82 ? 8.446 1.722 -4.747 1.00 94.25 82 ARG A N 1
ATOM 635 C CA . ARG A 1 82 ? 7.307 2.630 -4.562 1.00 94.25 82 ARG A CA 1
ATOM 636 C C . ARG A 1 82 ? 7.054 2.934 -3.084 1.00 94.25 82 ARG A C 1
ATOM 638 O O . ARG A 1 82 ? 6.942 4.095 -2.703 1.00 94.25 82 ARG A O 1
ATOM 645 N N . ARG A 1 83 ? 7.016 1.909 -2.222 1.00 94.00 83 ARG A N 1
ATOM 646 C CA . ARG A 1 83 ? 6.836 2.077 -0.766 1.00 94.00 83 ARG A CA 1
ATOM 647 C C . ARG A 1 83 ? 7.987 2.849 -0.128 1.00 94.00 83 ARG A C 1
ATOM 649 O O . ARG A 1 83 ? 7.748 3.632 0.788 1.00 94.00 83 ARG A O 1
ATOM 656 N N . ARG A 1 84 ? 9.221 2.631 -0.590 1.00 94.62 84 ARG A N 1
ATOM 657 C CA . ARG A 1 84 ? 10.407 3.340 -0.093 1.00 94.62 84 ARG A CA 1
ATOM 658 C C . ARG A 1 84 ? 10.337 4.829 -0.440 1.00 94.62 84 ARG A C 1
ATOM 660 O O . ARG A 1 84 ? 10.410 5.648 0.470 1.00 94.62 84 ARG A O 1
ATOM 667 N N . ALA A 1 85 ? 10.044 5.159 -1.699 1.00 95.00 85 AL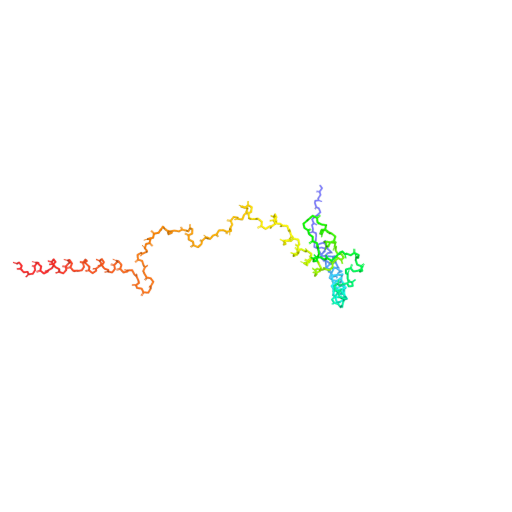A A N 1
ATOM 668 C CA . ALA A 1 85 ? 9.820 6.531 -2.152 1.00 95.00 85 ALA A CA 1
ATOM 669 C C . ALA A 1 85 ? 8.675 7.220 -1.382 1.00 95.00 85 ALA A C 1
ATOM 671 O O . ALA A 1 85 ? 8.847 8.332 -0.889 1.00 95.00 85 ALA A O 1
ATOM 672 N N . LEU A 1 86 ? 7.535 6.540 -1.185 1.00 94.19 86 LEU A N 1
ATOM 673 C CA . LEU A 1 86 ? 6.420 7.078 -0.392 1.00 94.19 86 LEU A CA 1
ATOM 674 C C . LEU A 1 86 ? 6.814 7.344 1.061 1.00 94.19 86 LEU A C 1
ATOM 676 O O . LEU A 1 86 ? 6.446 8.374 1.616 1.00 94.19 86 LEU A O 1
ATOM 680 N N . ARG A 1 87 ? 7.575 6.445 1.692 1.00 93.38 87 ARG A N 1
ATOM 681 C CA . ARG A 1 87 ? 8.040 6.655 3.069 1.00 93.38 87 ARG A CA 1
ATOM 682 C C . ARG A 1 87 ? 8.899 7.916 3.177 1.00 93.38 87 ARG A C 1
ATOM 684 O O . ARG A 1 87 ? 8.754 8.650 4.152 1.00 93.38 87 ARG A O 1
ATOM 691 N N . THR A 1 88 ? 9.764 8.172 2.196 1.00 93.62 88 THR A N 1
ATOM 692 C CA . THR A 1 88 ? 10.542 9.416 2.132 1.00 93.62 88 THR A CA 1
ATOM 693 C C . THR A 1 88 ? 9.629 10.622 1.930 1.00 93.62 88 THR A C 1
ATOM 695 O O . THR A 1 88 ? 9.743 11.585 2.684 1.00 93.62 88 THR A O 1
ATOM 698 N N . LEU A 1 89 ? 8.667 10.551 1.002 1.00 93.06 89 LEU A N 1
ATOM 699 C CA . LEU A 1 89 ? 7.697 11.621 0.743 1.00 93.06 89 LEU A CA 1
ATOM 700 C C . LEU A 1 89 ? 6.981 12.066 2.028 1.00 93.06 89 LEU A C 1
ATOM 702 O O . LEU A 1 89 ? 7.061 13.241 2.389 1.00 93.06 89 LEU A O 1
ATOM 706 N N . TRP A 1 90 ? 6.375 11.123 2.759 1.00 90.88 90 TRP A N 1
ATOM 707 C CA . TRP A 1 90 ? 5.647 11.394 4.007 1.00 90.88 90 TRP A CA 1
ATOM 708 C C . TRP A 1 90 ? 6.522 11.994 5.114 1.00 90.88 90 TRP A C 1
ATOM 710 O O . TRP A 1 90 ? 6.020 12.718 5.965 1.00 90.88 90 TRP A O 1
ATOM 720 N N . ARG A 1 91 ? 7.831 11.712 5.116 1.00 89.38 91 ARG A N 1
ATOM 721 C CA . ARG A 1 91 ? 8.779 12.272 6.098 1.00 89.38 91 ARG A CA 1
ATOM 722 C C . ARG A 1 91 ? 9.360 13.614 5.666 1.00 89.38 91 ARG A C 1
ATOM 724 O O . ARG A 1 91 ? 9.719 14.418 6.517 1.00 89.38 91 ARG A O 1
ATOM 731 N N . SER A 1 92 ? 9.505 13.826 4.362 1.00 89.31 92 SER A N 1
ATOM 732 C CA . SER A 1 92 ? 10.135 15.015 3.788 1.00 89.31 92 SER A CA 1
ATOM 733 C C . SER A 1 92 ? 9.204 16.223 3.746 1.00 89.31 92 SER A C 1
ATOM 735 O O . SER A 1 92 ? 9.683 17.348 3.859 1.00 89.31 92 SER A O 1
ATOM 737 N N . ASN A 1 93 ? 7.895 16.003 3.587 1.00 88.50 93 ASN A N 1
ATOM 738 C CA . ASN A 1 93 ? 6.922 17.077 3.451 1.00 88.50 93 ASN A CA 1
ATOM 739 C C . ASN A 1 93 ? 6.181 17.313 4.781 1.00 88.50 93 ASN A C 1
ATOM 741 O O . ASN A 1 93 ? 5.265 16.551 5.098 1.00 88.50 93 ASN A O 1
ATOM 745 N N . PRO A 1 94 ? 6.512 18.376 5.540 1.00 83.56 94 PRO A N 1
ATOM 746 C CA . PRO A 1 94 ? 5.868 18.664 6.820 1.00 83.56 94 PRO A CA 1
ATOM 747 C C . PRO A 1 94 ? 4.373 18.975 6.680 1.00 83.56 94 PRO A C 1
ATOM 749 O O . PRO A 1 94 ? 3.628 18.771 7.631 1.00 83.56 94 PRO A O 1
ATOM 752 N N . VAL A 1 95 ? 3.902 19.405 5.501 1.00 85.44 95 VAL A N 1
ATOM 753 C CA . VAL A 1 95 ? 2.469 19.648 5.256 1.00 85.44 95 VAL A CA 1
ATOM 754 C C . VAL A 1 95 ? 1.658 18.363 5.405 1.00 85.44 95 VAL A C 1
ATOM 756 O O . VAL A 1 95 ? 0.547 18.397 5.920 1.00 85.44 95 VAL A O 1
ATOM 759 N N . LEU A 1 96 ? 2.232 17.226 5.007 1.00 82.12 96 LEU A N 1
ATOM 760 C CA . LEU A 1 96 ? 1.579 15.920 5.089 1.00 82.12 96 LEU A CA 1
ATOM 761 C C . LEU A 1 96 ? 1.528 15.348 6.516 1.00 82.12 96 LEU A C 1
ATOM 763 O O . LEU A 1 96 ? 0.880 14.329 6.733 1.00 82.12 96 LEU A O 1
ATOM 767 N N . ALA A 1 97 ? 2.216 15.976 7.471 1.00 79.00 97 ALA A N 1
ATOM 768 C CA . ALA A 1 97 ? 2.223 15.580 8.877 1.00 79.00 97 ALA A CA 1
ATOM 769 C C . ALA A 1 97 ? 1.302 16.451 9.749 1.00 79.00 97 ALA A C 1
ATOM 771 O O . ALA A 1 97 ? 1.197 16.216 10.953 1.00 79.00 97 ALA A O 1
ATOM 772 N N . ASN A 1 98 ? 0.653 17.462 9.167 1.00 82.44 98 ASN A N 1
ATOM 773 C CA . ASN A 1 98 ? -0.223 18.359 9.906 1.00 82.44 98 ASN A CA 1
ATOM 774 C C . ASN A 1 98 ? -1.592 17.710 10.139 1.00 82.44 98 ASN A C 1
ATOM 776 O O . ASN A 1 98 ? -2.193 17.161 9.219 1.00 82.44 98 ASN A O 1
ATOM 780 N N . LEU A 1 99 ? -2.100 17.833 11.366 1.00 79.62 99 LEU A N 1
ATOM 781 C CA . LEU A 1 99 ? -3.495 17.546 11.686 1.00 79.62 99 LEU A CA 1
ATOM 782 C C . LEU A 1 99 ?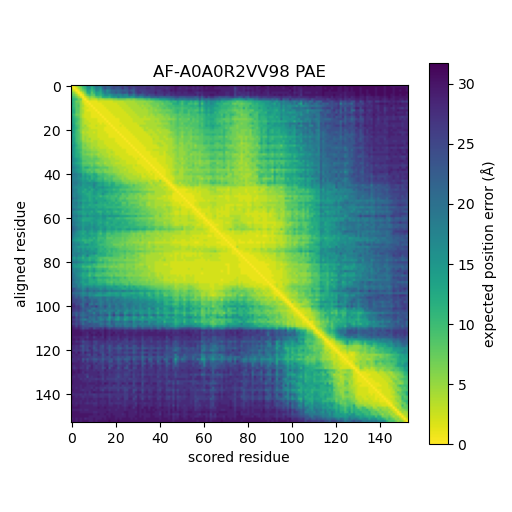 -4.326 18.756 11.239 1.00 79.62 99 LEU A C 1
ATOM 784 O O . LEU A 1 99 ? -4.280 19.812 11.865 1.00 79.62 99 LEU A O 1
ATOM 788 N N . ASP A 1 100 ? -5.033 18.621 10.123 1.00 79.50 100 ASP A N 1
ATOM 789 C CA . ASP A 1 100 ? -5.807 19.684 9.466 1.00 79.50 100 ASP A CA 1
ATOM 790 C C . ASP A 1 100 ? -7.208 19.899 10.069 1.00 79.50 100 ASP A C 1
ATOM 792 O O . ASP A 1 100 ? -7.964 20.749 9.601 1.00 79.50 100 ASP A O 1
ATOM 796 N N . GLY A 1 101 ? -7.549 19.146 11.118 1.00 80.88 101 GLY A N 1
ATOM 797 C CA . GLY A 1 101 ? -8.859 19.191 11.765 1.00 80.88 101 GLY A CA 1
ATOM 798 C C . GLY A 1 101 ? -9.956 18.439 11.007 1.00 80.88 101 GLY A C 1
ATOM 799 O O . GLY A 1 101 ? -11.097 18.459 11.449 1.00 80.88 101 GLY A O 1
ATOM 800 N N . LEU A 1 102 ? -9.627 17.744 9.910 1.00 83.50 102 LEU A N 1
ATOM 801 C CA . LEU A 1 102 ? -10.558 16.870 9.185 1.00 83.50 102 LEU A CA 1
ATOM 802 C C . LEU A 1 102 ? -10.630 15.455 9.794 1.00 83.50 102 LEU A C 1
ATOM 804 O O . LEU A 1 102 ? -11.279 14.556 9.263 1.00 83.50 102 LEU A O 1
ATOM 808 N N . VAL A 1 103 ? -9.928 15.231 10.907 1.00 83.88 103 VAL A N 1
ATOM 809 C CA . VAL A 1 103 ? -9.919 13.956 11.622 1.00 83.88 103 VAL A CA 1
ATOM 810 C C . VAL A 1 103 ? -11.025 13.973 12.677 1.00 83.88 103 VAL A C 1
ATOM 812 O O . VAL A 1 103 ? -10.765 14.206 13.855 1.00 83.88 103 VAL A O 1
ATOM 815 N N . ASP A 1 104 ? -12.252 13.666 12.250 1.00 82.69 104 ASP A N 1
ATOM 816 C CA . ASP A 1 104 ? -13.465 13.653 13.095 1.00 82.69 104 ASP A CA 1
ATOM 817 C C . ASP A 1 104 ? -13.404 12.678 14.286 1.00 82.69 104 ASP A C 1
ATOM 819 O O . ASP A 1 104 ? -14.268 12.706 15.158 1.00 82.69 104 ASP A O 1
ATOM 823 N N . HIS A 1 105 ? -12.416 11.780 14.310 1.00 84.06 105 HIS A N 1
ATOM 824 C CA . HIS A 1 105 ? -12.226 10.756 15.341 1.00 84.06 105 HIS A CA 1
ATOM 825 C C . HIS A 1 105 ? -10.800 10.741 15.915 1.00 84.06 105 HIS A C 1
ATOM 827 O O . HIS A 1 105 ? -10.332 9.709 16.392 1.00 84.06 105 HIS A O 1
ATOM 833 N N . GLY A 1 106 ? -10.075 11.859 15.819 1.00 79.94 106 GLY A N 1
ATOM 834 C CA . GLY A 1 106 ? -8.689 11.972 16.293 1.00 79.94 106 GLY A CA 1
ATOM 835 C C . GLY A 1 106 ? -8.557 12.276 17.786 1.00 79.94 106 GLY A C 1
ATOM 836 O O . GLY A 1 106 ? -7.444 12.291 18.308 1.00 79.94 106 GLY A O 1
ATOM 837 N N . GLU A 1 107 ? -9.673 12.545 18.458 1.00 81.31 107 GLU A N 1
ATOM 838 C CA . GLU A 1 107 ? -9.714 12.920 19.869 1.00 81.31 107 GLU A CA 1
ATOM 839 C C . GLU A 1 107 ? -9.860 11.701 20.793 1.00 81.31 107 GLU A C 1
ATOM 841 O O . GLU A 1 107 ? -10.181 10.588 20.366 1.00 81.31 107 GLU A O 1
ATOM 846 N N . ASP A 1 108 ? -9.609 11.908 22.087 1.00 79.69 108 ASP A N 1
ATOM 847 C CA . ASP A 1 108 ? -9.824 10.884 23.106 1.00 79.69 108 ASP A CA 1
ATOM 848 C C . ASP A 1 108 ? -11.300 10.846 23.532 1.00 79.69 108 ASP A C 1
ATOM 850 O O . ASP A 1 108 ? -11.773 11.667 24.316 1.00 79.69 108 ASP A O 1
ATOM 854 N N . TYR A 1 109 ? -12.036 9.860 23.017 1.00 76.69 109 TYR A N 1
ATOM 855 C CA . TYR A 1 109 ? -13.449 9.648 23.344 1.00 76.69 109 TYR A CA 1
ATOM 856 C C . TYR A 1 109 ? -13.673 8.775 24.583 1.00 76.69 109 TYR A C 1
ATOM 858 O O . TYR A 1 109 ? -14.823 8.442 24.880 1.00 76.69 109 TYR A O 1
ATOM 866 N N . THR A 1 110 ? -12.625 8.381 25.317 1.00 77.00 110 THR A N 1
ATOM 867 C CA . THR A 1 110 ? -12.805 7.555 26.523 1.00 77.00 110 THR A CA 1
ATOM 868 C C . THR A 1 110 ? -13.521 8.293 27.654 1.00 77.00 110 THR A C 1
ATOM 870 O O . THR A 1 110 ? -14.186 7.641 28.458 1.00 77.00 110 THR A O 1
ATOM 873 N N . ASP A 1 111 ? -13.476 9.629 27.668 1.00 66.50 111 ASP A N 1
ATOM 874 C CA . ASP A 1 111 ? -14.113 10.461 28.701 1.00 66.50 111 ASP A CA 1
ATOM 875 C C . ASP A 1 111 ? -15.339 11.255 28.199 1.00 66.50 111 ASP A C 1
ATOM 877 O O . ASP A 1 111 ? -16.136 11.781 28.974 1.00 66.50 111 ASP A O 1
ATOM 881 N N . ALA A 1 112 ? -15.558 11.301 26.882 1.00 61.22 112 ALA A N 1
ATOM 882 C CA . ALA A 1 112 ? -16.509 12.219 26.249 1.00 61.22 112 ALA A CA 1
ATOM 883 C C . ALA A 1 112 ? -18.003 11.922 26.511 1.00 61.22 112 ALA A C 1
ATOM 885 O O . ALA A 1 112 ? -18.858 12.711 26.108 1.00 61.22 112 ALA A O 1
ATOM 886 N N . ALA A 1 113 ? -18.356 10.802 27.151 1.00 61.50 113 ALA A N 1
ATOM 887 C CA . ALA A 1 113 ? -19.750 10.362 27.184 1.00 61.50 113 ALA A CA 1
ATOM 888 C C . ALA A 1 113 ? -20.571 10.793 28.414 1.00 61.50 113 ALA A C 1
ATOM 890 O O . ALA A 1 113 ? -21.755 11.063 28.227 1.00 61.50 113 ALA A O 1
ATOM 891 N N . VAL A 1 114 ? -20.064 10.832 29.661 1.00 57.97 114 VAL A N 1
ATOM 892 C CA . VAL A 1 114 ? -20.996 11.050 30.804 1.00 57.97 114 VAL A CA 1
ATOM 893 C C . VAL A 1 114 ? -20.413 11.587 32.121 1.00 57.97 114 VAL A C 1
ATOM 895 O O . VAL A 1 114 ? -21.194 11.853 33.034 1.00 57.97 114 VAL A O 1
ATOM 898 N N . THR A 1 115 ? -19.104 11.768 32.293 1.00 56.62 115 THR A N 1
ATOM 899 C CA . THR A 1 115 ? -18.551 11.937 33.652 1.00 56.62 115 THR A CA 1
ATOM 900 C C . THR A 1 115 ? -18.010 13.342 33.877 1.00 56.62 115 THR A C 1
ATOM 902 O O . THR A 1 115 ? -16.887 13.661 33.517 1.00 56.62 115 THR A O 1
ATOM 905 N N . PHE A 1 116 ? -18.799 14.205 34.518 1.00 67.19 116 PHE A N 1
ATOM 906 C CA . PHE A 1 116 ? -18.227 15.402 35.135 1.00 67.19 116 PHE A CA 1
ATOM 907 C C . PHE A 1 116 ? -17.316 14.994 36.302 1.00 67.19 116 PHE A C 1
ATOM 909 O O . PHE A 1 116 ? -17.551 13.974 36.964 1.00 67.19 116 PHE A O 1
ATOM 916 N N . GLU A 1 117 ? -16.287 15.796 36.571 1.00 68.44 117 GLU A N 1
ATOM 917 C CA . GLU A 1 117 ? -15.308 15.528 37.624 1.00 68.44 117 GLU A CA 1
ATOM 918 C C . GLU A 1 117 ? -16.018 15.305 38.979 1.00 68.44 117 GLU A C 1
ATOM 920 O O . GLU A 1 117 ? -16.710 16.180 39.501 1.00 68.44 117 GLU A O 1
ATOM 925 N N . GLY A 1 118 ? -15.909 14.087 39.527 1.00 68.38 118 GLY A N 1
ATOM 926 C CA . GLY A 1 118 ? -16.534 13.699 40.799 1.00 68.38 118 GLY A CA 1
ATOM 927 C C . GLY A 1 118 ? -17.900 12.996 40.721 1.00 68.38 118 GLY A C 1
ATOM 928 O O . GLY A 1 118 ? -18.472 12.696 41.776 1.00 68.38 118 GLY A O 1
ATOM 929 N N . MET A 1 119 ? -18.427 12.676 39.533 1.00 71.38 119 MET A N 1
ATOM 930 C CA . MET A 1 119 ? -19.653 11.874 39.401 1.00 71.38 119 MET A CA 1
ATOM 931 C C . MET A 1 119 ? -19.445 10.451 39.953 1.00 71.38 119 MET A C 1
ATOM 933 O O . MET A 1 119 ? -18.599 9.694 39.483 1.00 71.38 119 MET A O 1
ATOM 937 N N . LYS A 1 120 ? -20.236 10.064 40.961 1.00 73.56 120 LYS A N 1
ATOM 938 C CA . LYS A 1 120 ? -20.206 8.720 41.566 1.00 73.56 120 LYS A CA 1
ATOM 939 C C . LYS A 1 120 ? -21.499 7.971 41.256 1.00 73.56 120 LYS A C 1
ATOM 941 O O . LYS A 1 120 ? -22.584 8.474 41.550 1.00 73.56 120 LYS A O 1
ATOM 946 N N . SER A 1 121 ? -21.394 6.753 40.729 1.00 76.38 121 SER A N 1
ATOM 947 C CA . SER A 1 121 ? -22.536 5.851 40.559 1.00 76.38 121 SER A CA 1
ATOM 948 C C . SER A 1 121 ? -23.046 5.329 41.907 1.00 76.38 121 SER A C 1
ATOM 950 O O . SER A 1 121 ? -22.301 5.207 42.879 1.00 76.38 121 SER A O 1
ATOM 952 N N . ALA A 1 122 ? -24.336 4.991 41.977 1.00 82.81 122 ALA A N 1
ATOM 953 C CA . ALA A 1 122 ? -24.912 4.325 43.150 1.00 82.81 122 ALA A CA 1
ATOM 954 C C . ALA A 1 122 ? -24.393 2.883 43.331 1.00 82.81 122 ALA A C 1
ATOM 956 O O . ALA A 1 122 ? -24.401 2.353 44.442 1.00 82.81 122 ALA A O 1
ATOM 957 N N . TYR A 1 123 ? -23.936 2.262 42.242 1.00 81.75 123 TYR A N 1
ATOM 958 C CA . TYR A 1 123 ? -23.383 0.915 42.215 1.00 81.75 123 TYR A CA 1
ATOM 959 C C . TYR A 1 123 ? -21.855 0.953 42.283 1.00 81.75 123 TYR A C 1
ATOM 961 O O . TYR A 1 123 ? -21.222 1.659 41.494 1.00 81.75 123 TYR A O 1
ATOM 969 N N . VAL A 1 124 ? -21.275 0.169 43.196 1.00 83.81 124 VAL A N 1
ATOM 970 C CA . VAL A 1 124 ? -19.824 0.000 43.354 1.00 83.81 124 VAL A CA 1
ATOM 971 C C . VAL A 1 124 ? -19.437 -1.419 42.941 1.00 83.81 124 VAL A C 1
ATOM 973 O O . VAL A 1 124 ? -19.928 -2.395 43.516 1.00 83.81 124 VAL A O 1
ATOM 976 N N . VAL A 1 125 ? -18.540 -1.543 41.956 1.00 86.62 125 VAL A N 1
ATOM 977 C CA . VAL A 1 125 ? -18.064 -2.844 41.454 1.00 86.62 125 VAL A CA 1
ATOM 978 C C . VAL A 1 125 ? -17.509 -3.679 42.615 1.00 86.62 125 VAL A C 1
ATOM 980 O O . VAL A 1 125 ? -16.708 -3.198 43.415 1.00 86.62 125 VAL A O 1
ATOM 983 N N . GLY A 1 126 ? -17.988 -4.919 42.745 1.00 87.44 126 GLY A N 1
ATOM 984 C CA . GLY A 1 126 ? -17.618 -5.846 43.823 1.00 87.44 126 GLY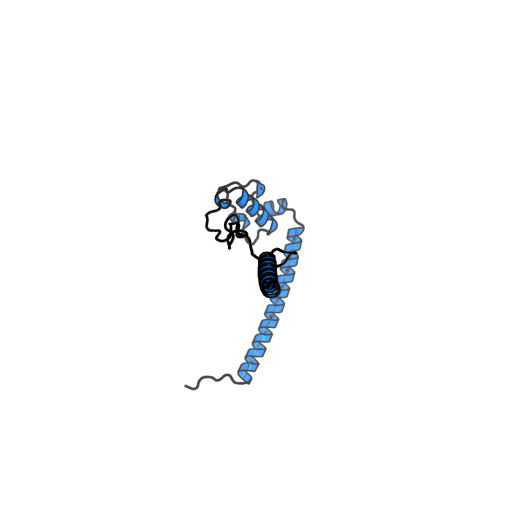 A CA 1
ATOM 985 C C . GLY A 1 126 ? -18.323 -5.622 45.169 1.00 87.44 126 GLY A C 1
ATOM 986 O O . GLY A 1 126 ? -18.249 -6.494 46.028 1.00 87.44 126 GLY A O 1
ATOM 987 N N . LYS A 1 127 ? -19.033 -4.499 45.361 1.00 81.31 127 LYS A N 1
ATOM 988 C CA . LYS A 1 127 ? -19.767 -4.182 46.605 1.00 81.31 127 LYS A CA 1
ATOM 989 C C . LYS A 1 127 ? -21.277 -3.991 46.416 1.00 81.31 127 LYS A C 1
ATOM 991 O O . LYS A 1 127 ? -22.011 -3.945 47.396 1.00 81.31 127 LYS A O 1
ATOM 996 N N . GLY A 1 128 ? -21.757 -3.903 45.176 1.00 86.19 128 GLY A N 1
ATOM 997 C CA . GLY A 1 128 ? -23.183 -3.789 44.871 1.00 86.19 128 GLY A CA 1
ATOM 998 C C . GLY A 1 128 ? -23.758 -2.382 45.088 1.00 86.19 128 GLY A C 1
ATOM 999 O O . GLY A 1 128 ? -23.049 -1.378 45.004 1.00 86.19 128 GLY A O 1
ATOM 1000 N N . MET A 1 129 ? -25.069 -2.309 45.343 1.00 86.62 129 MET A N 1
ATOM 1001 C CA . MET A 1 129 ? -25.842 -1.071 45.564 1.00 86.62 129 MET A CA 1
ATOM 1002 C C . MET A 1 129 ? -25.732 -0.580 47.023 1.00 86.62 129 MET A C 1
ATOM 1004 O O . MET A 1 129 ? -26.724 -0.566 47.752 1.00 86.62 129 MET A O 1
ATOM 1008 N N . LEU A 1 130 ? -24.536 -0.184 47.467 1.00 80.25 130 LEU A N 1
ATOM 1009 C CA . LEU A 1 130 ? -24.269 0.154 48.879 1.00 80.25 130 LEU A CA 1
ATOM 1010 C C . LEU A 1 130 ? -25.242 1.187 49.471 1.00 80.25 130 LEU A C 1
ATOM 1012 O O . LEU A 1 130 ? -25.825 0.939 50.521 1.00 80.25 130 LEU A O 1
ATOM 1016 N N . LYS A 1 131 ? -25.503 2.291 48.758 1.00 78.06 131 LYS A N 1
ATOM 1017 C CA . LYS A 1 131 ? -26.408 3.352 49.242 1.00 78.06 131 LYS A CA 1
ATOM 1018 C C . LYS A 1 131 ? -27.841 2.867 49.486 1.00 78.06 131 LYS A C 1
ATOM 1020 O O . LYS A 1 131 ? -28.529 3.381 50.359 1.00 78.06 131 LYS A O 1
ATOM 1025 N N . HIS A 1 132 ? -28.311 1.901 48.698 1.00 76.00 132 HIS A N 1
ATOM 1026 C CA . HIS A 1 132 ? -29.652 1.344 48.866 1.00 76.00 132 HIS A CA 1
ATOM 1027 C C . HIS A 1 132 ? -29.723 0.432 50.094 1.00 76.00 132 HIS A C 1
ATOM 1029 O O . HIS A 1 132 ? -30.700 0.475 50.835 1.00 76.00 132 HIS A O 1
ATOM 1035 N N . VAL A 1 133 ? -28.668 -0.352 50.328 1.00 79.25 133 VAL A N 1
ATOM 1036 C CA . VAL A 1 133 ? -28.558 -1.220 51.507 1.00 79.25 133 VAL A CA 1
ATOM 1037 C C . VAL A 1 133 ? -28.500 -0.384 52.785 1.00 79.25 133 VAL A C 1
ATOM 1039 O O . VAL A 1 133 ? -29.247 -0.664 53.715 1.00 79.25 133 VAL A O 1
ATOM 1042 N N . GLU A 1 134 ? -27.692 0.677 52.807 1.00 83.56 134 GLU A N 1
ATOM 1043 C CA . GLU A 1 134 ? -27.629 1.622 53.931 1.00 83.56 134 GLU A CA 1
ATOM 1044 C C . GLU A 1 134 ? -29.006 2.240 54.229 1.00 83.56 134 GLU A C 1
ATOM 1046 O O . GLU A 1 134 ? -29.447 2.232 55.375 1.00 83.56 134 GLU A O 1
ATOM 1051 N N . ALA A 1 135 ? -29.736 2.682 53.200 1.00 82.12 135 ALA A N 1
ATOM 1052 C CA . ALA A 1 135 ? -31.079 3.238 53.373 1.00 82.12 135 ALA A CA 1
ATOM 1053 C C . ALA A 1 135 ? -32.093 2.222 53.936 1.00 82.12 135 ALA A C 1
ATOM 1055 O O . ALA A 1 135 ? -32.942 2.586 54.749 1.00 82.12 135 ALA A O 1
ATOM 1056 N N . LEU A 1 136 ? -32.014 0.949 53.530 1.00 82.38 136 LEU A N 1
ATOM 1057 C CA . LEU A 1 136 ? -32.873 -0.114 54.065 1.00 82.38 136 LEU A CA 1
ATOM 1058 C C . LEU A 1 136 ? -32.560 -0.431 55.531 1.00 82.38 136 LEU A C 1
ATOM 1060 O O . LEU A 1 136 ? -33.486 -0.687 56.299 1.00 82.38 136 LEU A O 1
ATOM 1064 N N . ILE A 1 137 ? -31.280 -0.399 55.916 1.00 84.94 137 ILE A N 1
ATOM 1065 C CA . ILE A 1 137 ? -30.852 -0.589 57.309 1.00 84.94 137 ILE A CA 1
ATOM 1066 C C . ILE A 1 137 ? -31.435 0.525 58.181 1.00 84.94 137 ILE A C 1
ATOM 1068 O O . ILE A 1 137 ? -32.110 0.222 59.161 1.00 84.94 137 ILE A O 1
ATOM 1072 N N . SER A 1 138 ? -31.287 1.792 57.780 1.00 85.50 138 SER A N 1
ATOM 1073 C CA . SER A 1 138 ? -31.857 2.918 58.533 1.00 85.50 138 SER A CA 1
ATOM 1074 C C . SER A 1 138 ? -33.382 2.829 58.667 1.00 85.50 138 SER A C 1
ATOM 1076 O O . SER A 1 138 ? -33.914 3.019 59.756 1.00 85.50 138 SER A O 1
ATOM 1078 N N . GLN A 1 139 ? -34.104 2.446 57.607 1.00 81.25 139 GLN A N 1
ATOM 1079 C CA . GLN A 1 139 ? -35.561 2.245 57.684 1.00 81.25 139 GLN A CA 1
ATOM 1080 C C . GLN A 1 139 ? -35.966 1.089 58.612 1.00 81.25 139 GLN A C 1
ATOM 1082 O O . GLN A 1 139 ? -37.038 1.125 59.220 1.00 81.25 139 GLN A O 1
ATOM 1087 N N . ALA A 1 140 ? -35.153 0.035 58.696 1.00 81.38 140 ALA A N 1
ATOM 1088 C CA . ALA A 1 140 ? -35.400 -1.082 59.600 1.00 81.38 140 ALA A CA 1
ATOM 1089 C C . ALA A 1 140 ? -35.153 -0.686 61.064 1.00 81.38 140 ALA A C 1
ATOM 1091 O O . ALA A 1 140 ? -35.942 -1.060 61.929 1.00 81.38 140 ALA A O 1
ATOM 1092 N N . GLU A 1 141 ? -34.114 0.107 61.330 1.00 84.06 141 GLU A N 1
ATOM 1093 C CA . GLU A 1 141 ? -33.814 0.658 62.656 1.00 84.06 141 GLU A CA 1
ATOM 1094 C C . GLU A 1 141 ? -34.912 1.616 63.135 1.00 84.06 141 GLU A C 1
ATOM 1096 O O . GLU A 1 141 ? -35.375 1.496 64.267 1.00 84.06 141 GLU A O 1
ATOM 1101 N N . GLU A 1 142 ? -35.407 2.497 62.262 1.00 82.62 142 GLU A N 1
ATOM 1102 C CA . GLU A 1 142 ? -36.534 3.390 62.567 1.00 82.62 142 GLU A CA 1
ATOM 1103 C C . GLU A 1 142 ? -37.814 2.611 62.902 1.00 82.62 142 GLU A C 1
ATOM 1105 O O . GLU A 1 142 ? -38.510 2.935 63.865 1.00 82.62 142 GLU A O 1
ATOM 1110 N N . LYS A 1 143 ? -38.111 1.537 62.157 1.00 77.62 143 LYS A N 1
ATOM 1111 C CA . LYS A 1 143 ? -39.254 0.660 62.455 1.00 77.62 143 LYS A CA 1
ATOM 1112 C C . LYS A 1 143 ? -39.069 -0.101 63.765 1.00 77.62 143 LYS A C 1
ATOM 1114 O O . LYS A 1 143 ? -40.013 -0.190 64.545 1.00 77.62 143 LYS A O 1
ATOM 1119 N N . ALA A 1 144 ? -37.876 -0.630 64.030 1.00 77.69 144 ALA A N 1
ATOM 1120 C CA . ALA A 1 144 ? -37.580 -1.323 65.281 1.00 77.69 144 ALA A CA 1
ATOM 1121 C C . ALA A 1 144 ? -37.696 -0.381 66.493 1.00 77.69 144 ALA A C 1
ATOM 1123 O O . ALA A 1 144 ? -38.273 -0.772 67.508 1.00 77.69 144 ALA A O 1
ATOM 1124 N N . ALA A 1 145 ? -37.230 0.866 66.361 1.00 76.75 145 ALA A N 1
ATOM 1125 C CA . ALA A 1 145 ? -37.356 1.909 67.378 1.00 76.75 145 ALA A CA 1
ATOM 1126 C C . ALA A 1 145 ? -38.816 2.339 67.609 1.00 76.75 145 ALA A C 1
ATOM 1128 O O . ALA A 1 145 ? -39.219 2.525 68.753 1.00 76.75 145 ALA A O 1
ATOM 1129 N N . ALA A 1 146 ? -39.630 2.442 66.553 1.00 71.44 146 ALA A N 1
ATOM 1130 C CA . ALA A 1 146 ? -41.064 2.708 66.688 1.00 71.44 146 ALA A CA 1
ATOM 1131 C C . ALA A 1 146 ? -41.799 1.554 67.396 1.00 71.44 146 ALA A C 1
ATOM 1133 O O . ALA A 1 146 ? -42.618 1.787 68.277 1.00 71.44 146 ALA A O 1
ATOM 1134 N N . THR A 1 147 ? -41.443 0.304 67.082 1.00 66.06 147 THR A N 1
ATOM 1135 C CA . THR A 1 147 ? -42.078 -0.882 67.688 1.00 66.06 147 THR A CA 1
ATOM 1136 C C . THR A 1 147 ? -41.728 -1.025 69.176 1.00 66.06 147 THR A C 1
ATOM 1138 O O . THR A 1 147 ? -42.572 -1.407 69.978 1.00 66.06 147 THR A O 1
ATOM 1141 N N . THR A 1 148 ? -40.504 -0.663 69.579 1.00 61.31 148 THR A N 1
ATOM 1142 C CA . THR A 1 148 ? -40.095 -0.670 70.998 1.00 61.31 148 THR A CA 1
ATOM 1143 C C . THR A 1 148 ? -40.698 0.477 71.809 1.00 61.31 148 THR A C 1
ATOM 1145 O O . THR A 1 148 ? -40.814 0.355 73.025 1.00 61.31 148 THR A O 1
ATOM 1148 N N . GLN A 1 149 ? -41.101 1.578 71.172 1.00 56.12 149 GLN A N 1
ATOM 1149 C CA . GLN A 1 149 ? -41.831 2.658 71.843 1.00 56.12 149 GLN A CA 1
ATOM 1150 C C . GLN A 1 149 ? -43.297 2.286 72.114 1.00 56.12 149 GLN A C 1
ATOM 1152 O O . GLN A 1 149 ? -43.832 2.702 73.138 1.00 56.12 149 GLN A O 1
ATOM 1157 N N . ASP A 1 150 ? -43.905 1.455 71.262 1.00 53.62 150 ASP A N 1
ATOM 1158 C CA . ASP A 1 150 ? -45.277 0.958 71.443 1.00 53.62 150 ASP A CA 1
ATOM 1159 C C . ASP A 1 150 ? -45.392 -0.173 72.491 1.00 53.62 150 ASP A C 1
ATOM 1161 O O . ASP A 1 150 ? -46.458 -0.357 73.069 1.00 53.62 150 ASP A O 1
ATOM 1165 N N . GLU A 1 151 ? -44.317 -0.919 72.784 1.00 50.84 151 GLU A N 1
ATOM 1166 C CA . GLU A 1 151 ? -44.316 -1.999 73.798 1.00 50.84 151 GLU A CA 1
ATOM 1167 C C . GLU A 1 151 ? -44.042 -1.523 75.242 1.00 50.84 151 GLU A C 1
ATOM 1169 O O . GLU A 1 151 ? -44.223 -2.289 76.190 1.00 50.84 151 GLU A O 1
ATOM 1174 N N . VAL A 1 152 ? -43.584 -0.279 75.430 1.00 49.72 152 VAL A N 1
ATOM 1175 C CA . VAL A 1 152 ? -43.205 0.287 76.745 1.00 49.72 152 VAL A CA 1
ATOM 1176 C C . VAL A 1 152 ? -44.269 1.259 77.299 1.00 49.72 152 VAL A C 1
ATOM 1178 O O . VAL A 1 152 ? -44.144 1.716 78.438 1.00 49.72 152 VAL A O 1
ATOM 1181 N N . ALA A 1 153 ? -45.326 1.552 76.532 1.00 45.88 153 ALA A N 1
ATOM 1182 C CA . ALA A 1 153 ? -46.479 2.369 76.939 1.00 45.88 153 ALA A CA 1
ATOM 1183 C C . ALA A 1 153 ? -47.625 1.517 77.514 1.00 45.88 153 ALA A C 1
ATOM 1185 O O . ALA A 1 153 ? -48.268 1.993 78.481 1.00 45.88 153 ALA A O 1
#

pLDDT: mean 83.57, std 11.93, range [39.16, 95.12]